Protein AF-A0A432S1W9-F1 (afdb_monomer)

pLDDT: mean 74.72, std 20.35, range [30.27, 94.31]

Radius of gyration: 16.59 Å; Cα contacts (8 Å, |Δi|>4): 12; chains: 1; bounding box: 46×21×37 Å

Structure (mmCIF, N/CA/C/O backbone):
data_AF-A0A432S1W9-F1
#
_entry.id   AF-A0A432S1W9-F1
#
loop_
_atom_site.group_PDB
_atom_site.id
_atom_site.type_symbol
_atom_site.label_atom_id
_atom_site.label_alt_id
_atom_site.label_comp_id
_atom_site.label_asym_id
_atom_site.label_entity_id
_atom_site.label_seq_id
_atom_site.pdbx_PDB_ins_code
_atom_site.Cartn_x
_atom_site.Cartn_y
_atom_site.Cartn_z
_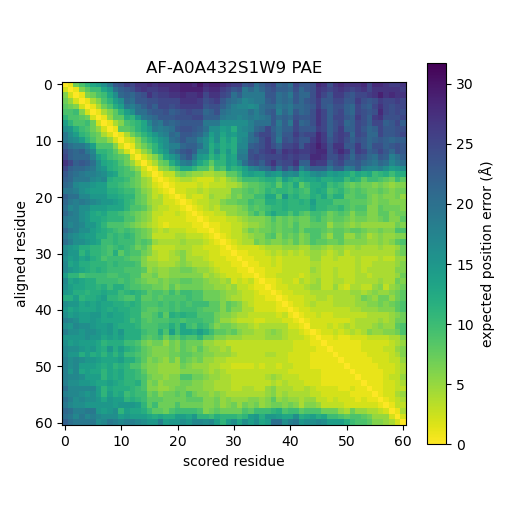atom_site.occupancy
_atom_site.B_iso_or_equiv
_atom_site.auth_seq_id
_atom_site.auth_comp_id
_atom_site.auth_asym_id
_atom_site.auth_atom_id
_atom_site.pdbx_PDB_model_num
ATOM 1 N N . MET A 1 1 ? -27.618 2.038 0.121 1.00 37.41 1 MET A N 1
ATOM 2 C CA . MET A 1 1 ? -26.463 2.904 -0.203 1.00 37.41 1 MET A CA 1
ATOM 3 C C . MET A 1 1 ? -25.401 2.076 -0.900 1.00 37.41 1 MET A C 1
ATOM 5 O O . MET A 1 1 ? -24.606 1.406 -0.252 1.00 37.41 1 MET A O 1
ATOM 9 N N . ALA A 1 2 ? -25.457 2.042 -2.228 1.00 34.59 2 ALA A N 1
ATOM 10 C CA . ALA A 1 2 ? -24.471 1.351 -3.039 1.00 34.59 2 ALA A CA 1
ATOM 11 C C . ALA A 1 2 ? -23.163 2.154 -3.011 1.00 34.59 2 ALA A C 1
ATOM 13 O O . ALA A 1 2 ? -23.078 3.236 -3.586 1.00 34.59 2 ALA A O 1
ATOM 14 N N . CYS A 1 3 ? -22.149 1.636 -2.318 1.00 30.27 3 CYS A N 1
ATOM 15 C CA . CYS A 1 3 ? -20.773 2.076 -2.507 1.00 30.27 3 CYS A CA 1
ATOM 16 C C . CYS A 1 3 ? -20.307 1.492 -3.849 1.00 30.27 3 CYS A C 1
ATOM 18 O O . CYS A 1 3 ? -19.707 0.420 -3.911 1.00 30.27 3 CYS A O 1
ATOM 20 N N . PHE A 1 4 ? -20.704 2.152 -4.939 1.00 35.25 4 PHE A N 1
ATOM 21 C CA . PHE A 1 4 ? -20.150 1.912 -6.262 1.00 35.25 4 PHE A CA 1
ATOM 22 C C . PHE A 1 4 ? -18.659 2.262 -6.204 1.00 35.25 4 PHE A C 1
ATOM 24 O O . PHE A 1 4 ? -18.290 3.433 -6.138 1.00 35.25 4 PHE A O 1
ATOM 31 N N . PHE A 1 5 ? -17.800 1.242 -6.225 1.00 37.34 5 PHE A N 1
ATOM 32 C CA . PHE A 1 5 ? -16.389 1.372 -6.593 1.00 37.34 5 PHE A CA 1
ATOM 33 C C . PHE A 1 5 ? -16.314 1.759 -8.081 1.00 37.34 5 PHE A C 1
ATOM 35 O O . PHE A 1 5 ? -16.000 0.937 -8.936 1.00 37.34 5 PHE A O 1
ATOM 42 N N . PHE A 1 6 ? -16.669 2.999 -8.417 1.00 32.47 6 PHE A N 1
ATOM 43 C CA . PHE A 1 6 ? -16.461 3.547 -9.753 1.00 32.47 6 PHE A CA 1
ATOM 44 C C . PHE A 1 6 ? -15.071 4.188 -9.790 1.00 32.47 6 PHE A C 1
ATOM 46 O O . PHE A 1 6 ? -14.910 5.382 -9.546 1.00 32.47 6 PHE A O 1
ATOM 53 N N . VAL A 1 7 ? -14.039 3.379 -10.042 1.00 42.53 7 VAL A N 1
ATOM 54 C CA . VAL A 1 7 ? -12.717 3.913 -10.385 1.00 42.53 7 VAL A CA 1
ATOM 55 C C . VAL A 1 7 ? -12.780 4.349 -11.845 1.00 42.53 7 VAL A C 1
ATOM 57 O O . VAL A 1 7 ? -12.837 3.530 -12.758 1.00 42.53 7 VAL A O 1
ATOM 60 N N . LYS A 1 8 ? -12.812 5.665 -12.054 1.00 39.03 8 LYS A N 1
ATOM 61 C CA . LYS A 1 8 ? -12.666 6.303 -13.361 1.00 39.03 8 LYS A CA 1
ATOM 62 C C . LYS A 1 8 ? -11.249 6.014 -13.873 1.00 39.03 8 LYS A C 1
ATOM 64 O O . LYS A 1 8 ? -10.286 6.586 -13.373 1.00 39.03 8 LYS A O 1
ATOM 69 N N . LEU A 1 9 ? -11.119 5.092 -14.826 1.00 47.59 9 LEU A N 1
ATOM 70 C CA . LEU A 1 9 ? -9.845 4.752 -15.461 1.00 47.59 9 LEU A CA 1
ATOM 71 C C . LEU A 1 9 ? -9.472 5.842 -16.473 1.00 47.59 9 LEU A C 1
ATOM 73 O O . LEU A 1 9 ? -9.985 5.868 -17.588 1.00 47.59 9 LEU A O 1
ATOM 77 N N . LEU A 1 10 ? -8.573 6.742 -16.078 1.00 44.00 10 LEU A N 1
ATOM 78 C CA . LEU A 1 10 ? -7.865 7.634 -16.996 1.00 44.00 10 LEU A CA 1
ATOM 79 C C . LEU A 1 10 ? -6.382 7.267 -16.968 1.00 44.00 10 LEU A C 1
ATOM 81 O O . LEU A 1 10 ? -5.596 7.844 -16.221 1.00 44.00 10 LEU A O 1
ATOM 85 N N . TYR A 1 11 ? -6.002 6.286 -17.785 1.00 49.78 11 TYR A N 1
ATOM 86 C CA . TYR A 1 11 ? -4.600 6.088 -18.132 1.00 49.78 11 TYR A CA 1
ATOM 87 C C . TYR A 1 11 ? -4.181 7.223 -19.062 1.00 49.78 11 TYR A C 1
ATOM 89 O O . TYR A 1 11 ? -4.492 7.229 -20.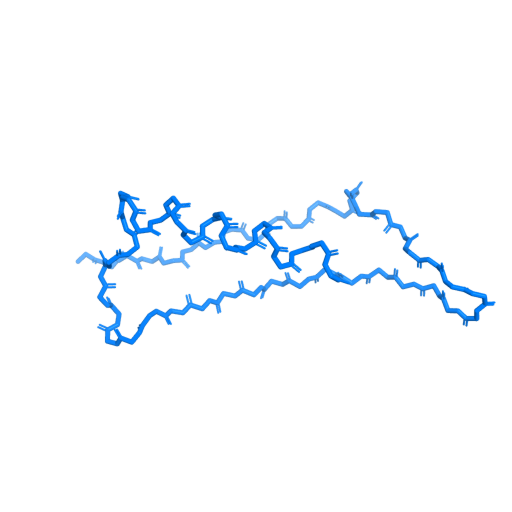250 1.00 49.78 11 TYR A O 1
ATOM 97 N N . HIS A 1 12 ? -3.501 8.220 -18.503 1.00 46.44 12 HIS A N 1
ATOM 98 C CA . HIS A 1 12 ? -2.743 9.165 -19.304 1.00 46.44 12 HIS A CA 1
ATOM 99 C C . HIS A 1 12 ? -1.470 8.442 -19.766 1.00 46.44 12 HIS A C 1
ATOM 101 O O . HIS A 1 12 ? -0.618 8.090 -18.952 1.00 46.44 12 HIS A O 1
ATOM 107 N N . ASN A 1 13 ? -1.375 8.182 -21.071 1.00 50.31 13 ASN A N 1
ATOM 108 C CA . ASN A 1 13 ? -0.360 7.352 -21.740 1.00 50.31 13 ASN A CA 1
ATOM 109 C C . ASN A 1 13 ? 1.101 7.859 -21.633 1.00 50.31 13 ASN A C 1
ATOM 111 O O . ASN A 1 13 ? 1.974 7.325 -22.306 1.00 50.31 13 ASN A O 1
ATOM 115 N N . ASN A 1 14 ? 1.392 8.861 -20.796 1.00 52.88 14 ASN A N 1
ATOM 116 C CA . ASN A 1 14 ? 2.631 9.649 -20.8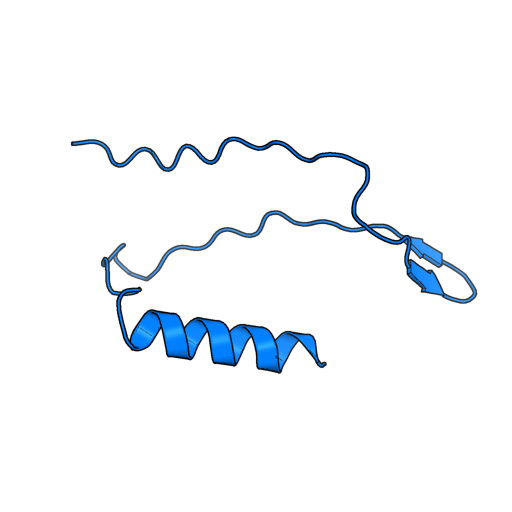53 1.00 52.88 14 ASN A CA 1
ATOM 117 C C . ASN A 1 14 ? 3.555 9.532 -19.618 1.00 52.88 14 ASN A C 1
ATOM 119 O O . ASN A 1 14 ? 4.516 10.285 -19.531 1.00 52.88 14 ASN A O 1
ATOM 123 N N . ILE A 1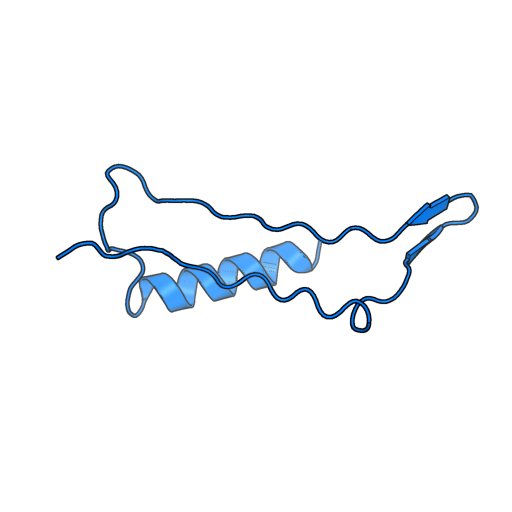 15 ? 3.282 8.651 -18.642 1.00 57.59 15 ILE A N 1
ATOM 124 C CA . ILE A 1 15 ? 3.969 8.683 -17.323 1.00 57.59 15 ILE A CA 1
ATOM 125 C C . ILE A 1 15 ? 5.029 7.583 -17.111 1.00 57.59 15 ILE A C 1
ATOM 127 O O . ILE A 1 15 ? 5.845 7.702 -16.202 1.00 57.59 15 ILE A O 1
ATOM 131 N N . VAL A 1 16 ? 5.065 6.511 -17.908 1.00 64.62 16 VAL A N 1
ATOM 132 C CA . VAL A 1 16 ? 5.878 5.325 -17.563 1.00 64.62 16 VAL A CA 1
ATOM 133 C C . VAL A 1 16 ? 7.100 5.184 -18.472 1.00 64.62 16 VAL A C 1
ATOM 135 O O . VAL A 1 16 ? 6.958 5.007 -19.678 1.00 64.62 16 VAL A O 1
ATOM 138 N N . GLU A 1 17 ? 8.296 5.219 -17.876 1.00 73.69 17 GLU A N 1
ATOM 139 C CA . GLU A 1 17 ? 9.573 4.969 -18.556 1.00 73.69 17 GLU A CA 1
ATOM 140 C C . GLU A 1 17 ? 9.640 3.542 -19.127 1.00 73.69 17 GLU A C 1
ATOM 142 O O . GLU A 1 17 ? 9.308 2.560 -18.452 1.00 73.69 17 GLU A O 1
ATOM 147 N N . ILE A 1 18 ? 10.089 3.414 -20.379 1.00 79.31 18 ILE A N 1
ATOM 148 C CA . ILE A 1 18 ? 10.268 2.115 -21.037 1.00 79.31 18 ILE A CA 1
ATOM 149 C C . ILE A 1 18 ? 11.495 1.432 -20.431 1.00 79.31 18 ILE A C 1
ATOM 151 O O . ILE A 1 18 ? 12.619 1.915 -20.574 1.00 79.31 18 ILE A O 1
ATOM 155 N N . LYS A 1 19 ? 11.291 0.275 -19.792 1.00 83.06 19 LYS A N 1
ATOM 156 C CA . LYS A 1 19 ? 12.393 -0.547 -19.287 1.00 83.06 19 LYS A CA 1
ATOM 157 C C . LYS A 1 19 ? 12.968 -1.396 -20.415 1.00 83.06 19 LYS A C 1
ATOM 159 O O . LYS A 1 19 ? 12.239 -1.935 -21.249 1.00 83.06 19 LYS A O 1
ATOM 164 N N . SER A 1 20 ? 14.290 -1.532 -20.428 1.00 88.50 20 SER A N 1
ATOM 165 C CA . SER A 1 20 ? 15.001 -2.348 -21.409 1.00 88.50 20 SER A CA 1
ATOM 166 C C . SER A 1 20 ? 16.069 -3.2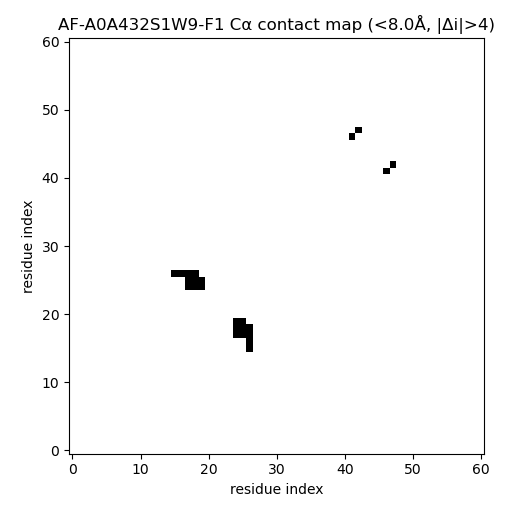20 -20.766 1.00 88.50 20 SER A C 1
ATOM 168 O O . SER A 1 20 ? 16.817 -2.765 -19.907 1.00 88.50 20 SER A O 1
ATOM 170 N N . ASN A 1 21 ? 16.180 -4.448 -21.255 1.00 89.69 21 ASN A N 1
ATOM 171 C CA . ASN A 1 21 ? 17.312 -5.348 -21.081 1.00 89.69 21 ASN A CA 1
ATOM 172 C C . ASN A 1 21 ? 18.015 -5.535 -22.445 1.00 89.69 21 ASN A C 1
ATOM 174 O O . ASN A 1 21 ? 17.508 -5.094 -23.477 1.00 89.69 21 ASN A O 1
ATOM 178 N N . LYS A 1 22 ? 19.161 -6.225 -22.478 1.00 91.00 22 LYS A N 1
ATOM 179 C CA . LYS A 1 22 ? 19.982 -6.484 -23.674 1.00 91.00 22 LYS A CA 1
ATOM 180 C C . LYS A 1 22 ? 19.193 -7.046 -24.865 1.00 91.00 22 LYS A C 1
ATOM 182 O O . LYS A 1 22 ? 19.626 -6.863 -25.998 1.00 91.00 22 LYS A O 1
ATOM 187 N N . HIS A 1 23 ? 18.080 -7.743 -24.634 1.00 88.69 23 HIS A N 1
ATOM 188 C CA . HIS A 1 23 ? 17.269 -8.376 -25.686 1.00 88.69 23 HIS A CA 1
ATOM 189 C C . HIS A 1 23 ? 15.758 -8.128 -25.585 1.00 88.69 23 HIS A C 1
ATOM 191 O O . HIS A 1 23 ? 14.997 -8.688 -26.367 1.00 88.69 23 HIS A O 1
ATOM 197 N N . SER A 1 24 ? 15.289 -7.294 -24.659 1.00 85.56 24 SER A N 1
ATOM 198 C CA . SER A 1 24 ? 13.855 -7.019 -24.537 1.00 85.56 24 SER A CA 1
ATOM 199 C C . SER A 1 24 ? 13.603 -5.601 -24.058 1.00 85.56 24 SER A C 1
ATOM 201 O O . SER A 1 24 ? 14.312 -5.081 -23.202 1.00 85.56 24 SER A O 1
ATOM 203 N N . LYS A 1 25 ? 12.578 -4.965 -24.620 1.00 87.56 25 LYS A N 1
ATOM 204 C CA . LYS A 1 25 ? 12.066 -3.668 -24.178 1.00 87.56 25 LYS A CA 1
ATOM 205 C C . LYS A 1 25 ? 10.597 -3.850 -23.862 1.00 87.56 25 LYS A C 1
ATOM 207 O O . LYS A 1 25 ? 9.878 -4.429 -24.673 1.00 87.56 25 LYS A O 1
ATOM 212 N N . TRP A 1 26 ? 10.162 -3.410 -22.692 1.00 84.69 26 TRP A N 1
ATOM 213 C CA . TRP A 1 26 ? 8.779 -3.590 -22.283 1.00 84.69 26 TRP A CA 1
ATOM 214 C C . TRP A 1 26 ? 8.290 -2.426 -21.434 1.00 84.69 26 TRP A C 1
ATOM 216 O O . TRP A 1 26 ? 9.036 -1.772 -20.705 1.00 84.69 26 TRP A O 1
ATOM 226 N N . GLN A 1 27 ? 6.989 -2.197 -21.540 1.00 81.62 27 GLN A N 1
ATOM 227 C CA . GLN A 1 27 ? 6.244 -1.266 -20.719 1.00 81.62 27 GLN A CA 1
ATOM 228 C C . GLN A 1 27 ? 5.030 -2.024 -20.207 1.00 81.62 27 GLN A C 1
ATOM 230 O O . GLN A 1 27 ? 4.206 -2.499 -20.987 1.00 81.62 27 GLN A O 1
ATOM 235 N N . THR A 1 28 ? 4.945 -2.190 -18.892 1.00 76.19 28 THR A N 1
ATOM 236 C CA . THR A 1 28 ? 3.903 -3.020 -18.296 1.00 76.19 28 THR A CA 1
ATOM 237 C C . THR A 1 28 ? 3.290 -2.296 -17.113 1.00 76.19 28 THR A C 1
ATOM 239 O O . THR A 1 28 ? 3.888 -2.197 -16.045 1.00 76.19 28 THR A O 1
ATOM 242 N N . ALA A 1 29 ? 2.088 -1.772 -17.331 1.00 78.50 29 ALA A N 1
ATOM 243 C CA . ALA A 1 29 ? 1.284 -1.117 -16.314 1.00 78.50 29 ALA A CA 1
ATOM 244 C C . ALA A 1 29 ? 0.058 -1.989 -16.025 1.00 78.50 29 ALA A C 1
ATOM 246 O O . ALA A 1 29 ? -0.742 -2.251 -16.920 1.00 78.50 29 ALA A O 1
ATOM 247 N N . TYR A 1 30 ? -0.084 -2.440 -14.778 1.00 78.38 30 TYR A N 1
ATOM 248 C CA . TYR A 1 30 ? -1.193 -3.293 -14.349 1.00 78.38 30 TYR A CA 1
ATOM 249 C C . TYR A 1 30 ? -2.137 -2.544 -13.409 1.00 78.38 30 TYR A C 1
ATOM 251 O O . TYR A 1 30 ? -1.694 -1.829 -12.510 1.00 78.38 30 TYR A O 1
ATOM 259 N N . HIS A 1 31 ? -3.442 -2.758 -13.577 1.00 82.81 31 HIS A N 1
ATOM 260 C CA . HIS A 1 31 ? -4.452 -2.347 -12.605 1.00 82.81 31 HIS A CA 1
ATOM 261 C C . HIS A 1 31 ? -4.801 -3.528 -11.701 1.00 82.81 31 HIS A C 1
ATOM 263 O O . HIS A 1 31 ? -5.608 -4.382 -12.068 1.00 82.81 31 HIS A O 1
ATOM 269 N N . ILE A 1 32 ? -4.187 -3.596 -10.523 1.00 82.62 32 ILE A N 1
ATOM 270 C CA . ILE A 1 32 ? -4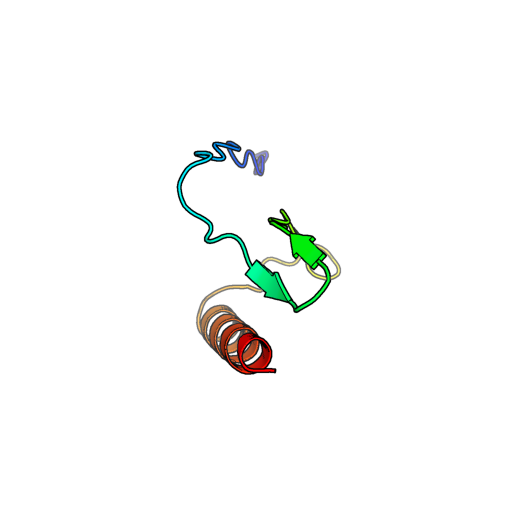.446 -4.679 -9.571 1.00 82.62 32 ILE A CA 1
ATOM 271 C C . ILE A 1 32 ? -5.337 -4.138 -8.458 1.00 82.62 32 ILE A C 1
ATOM 273 O O . ILE A 1 32 ? -4.936 -3.262 -7.696 1.00 82.62 32 ILE A O 1
ATOM 277 N N . VAL A 1 33 ? -6.546 -4.687 -8.356 1.00 87.31 33 VAL A N 1
ATOM 278 C CA . VAL A 1 33 ? -7.491 -4.401 -7.272 1.00 87.31 33 VAL A CA 1
ATOM 279 C C . VAL A 1 33 ? -7.774 -5.696 -6.533 1.00 87.31 33 VAL A C 1
ATOM 281 O O . VAL A 1 33 ? -8.061 -6.719 -7.151 1.00 87.31 33 VAL A O 1
ATOM 284 N N . TRP A 1 34 ? -7.732 -5.648 -5.206 1.00 86.81 34 TRP A N 1
ATOM 285 C CA . TRP A 1 34 ? -8.104 -6.774 -4.356 1.00 86.81 34 TRP A CA 1
ATOM 286 C C . TRP A 1 34 ? -9.053 -6.334 -3.243 1.00 86.81 34 TRP A C 1
ATOM 288 O O . TRP A 1 34 ? -9.169 -5.154 -2.910 1.00 86.81 34 TRP A O 1
ATOM 298 N N . MET A 1 35 ? -9.746 -7.309 -2.659 1.00 85.94 35 MET A N 1
ATOM 299 C CA . MET A 1 35 ? -10.665 -7.117 -1.539 1.00 85.94 35 MET A CA 1
ATOM 300 C C . MET A 1 35 ? -10.269 -8.012 -0.369 1.00 85.94 35 MET A C 1
ATOM 302 O O . MET A 1 35 ? -9.678 -9.075 -0.547 1.00 85.94 35 MET A O 1
ATOM 306 N N . LEU A 1 36 ? -10.627 -7.595 0.843 1.00 89.62 36 LEU A N 1
ATOM 307 C CA . LEU A 1 36 ? -10.411 -8.392 2.044 1.00 89.62 36 LEU A CA 1
ATOM 308 C C . LEU A 1 36 ? -11.475 -9.475 2.226 1.00 89.62 36 LEU A C 1
ATOM 310 O O . LEU A 1 36 ? -12.623 -9.339 1.788 1.00 89.62 36 LEU A O 1
ATOM 314 N N . LYS A 1 37 ? -11.101 -10.528 2.961 1.00 88.50 37 LYS A N 1
ATOM 315 C CA . LYS A 1 37 ? -12.010 -11.612 3.344 1.00 88.50 37 LYS A CA 1
ATOM 316 C C . LYS A 1 37 ? -13.260 -11.039 4.030 1.00 88.50 37 LYS A C 1
ATOM 318 O O . LYS A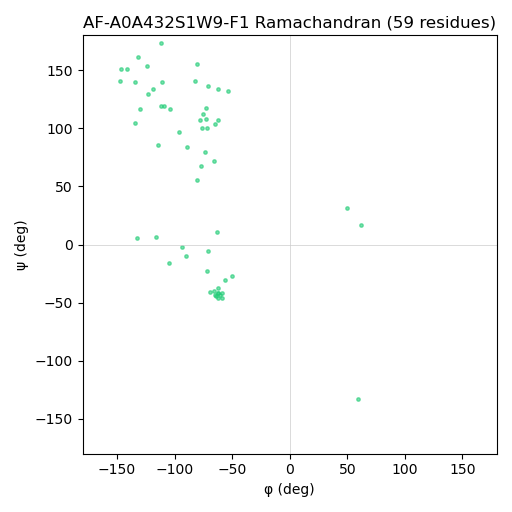 1 37 ? -13.164 -10.179 4.905 1.00 88.50 37 LYS A O 1
ATOM 323 N N . TYR A 1 38 ? -14.435 -11.502 3.603 1.00 93.75 38 TYR A N 1
ATOM 324 C CA . TYR A 1 38 ? -15.752 -11.053 4.083 1.00 93.75 38 TYR A CA 1
ATOM 325 C C . TYR A 1 38 ? -16.080 -9.567 3.847 1.00 93.75 38 TYR A C 1
ATOM 327 O O . TYR A 1 38 ? -16.990 -9.043 4.488 1.00 93.75 38 TYR A O 1
ATOM 335 N N . ARG A 1 39 ? -15.344 -8.877 2.957 1.00 85.62 39 ARG A N 1
ATOM 336 C CA . ARG A 1 39 ? -15.546 -7.455 2.608 1.00 85.62 39 ARG A CA 1
ATOM 337 C C . ARG A 1 39 ? -15.643 -6.530 3.830 1.00 85.62 39 ARG A C 1
ATOM 339 O O . ARG A 1 39 ? -16.346 -5.521 3.809 1.00 85.62 39 ARG A O 1
ATOM 346 N N . LYS A 1 40 ? -14.952 -6.878 4.918 1.00 88.44 40 LYS A N 1
ATOM 347 C CA . LYS A 1 40 ? -14.967 -6.080 6.147 1.00 88.44 40 LYS A CA 1
ATOM 348 C C . LYS A 1 40 ? -14.183 -4.778 5.925 1.00 88.44 40 LYS A C 1
ATOM 350 O O . LYS A 1 40 ? -13.081 -4.832 5.373 1.00 88.44 40 LYS A O 1
ATOM 355 N N . PRO A 1 41 ? -14.689 -3.618 6.381 1.00 86.94 41 PRO A N 1
ATOM 356 C CA . PRO A 1 41 ? -14.034 -2.325 6.190 1.00 86.94 41 PRO A CA 1
ATOM 357 C C . PRO A 1 41 ? -12.900 -2.098 7.210 1.00 86.94 41 PRO A C 1
ATOM 359 O O . PRO A 1 41 ? -12.917 -1.117 7.949 1.00 86.94 41 PRO A O 1
ATOM 362 N N . VAL A 1 42 ? -11.929 -3.017 7.276 1.00 89.94 42 VAL A N 1
ATOM 363 C CA . VAL A 1 42 ? -10.819 -2.986 8.256 1.00 89.94 42 VAL A CA 1
ATOM 364 C C . VAL A 1 42 ? -9.585 -2.222 7.767 1.00 89.94 42 VAL A C 1
ATOM 366 O O . VAL A 1 42 ? -8.690 -1.943 8.557 1.00 89.94 42 VAL A O 1
ATOM 369 N N . LEU A 1 43 ? -9.529 -1.852 6.483 1.00 86.56 43 LEU A N 1
ATOM 370 C CA . LEU A 1 43 ? -8.464 -1.008 5.921 1.00 86.56 43 LEU A CA 1
ATOM 371 C C . LEU A 1 43 ? -8.691 0.459 6.298 1.00 86.56 43 LEU A C 1
ATOM 373 O O . LEU A 1 43 ? -9.049 1.268 5.449 1.00 86.56 43 LEU A O 1
ATOM 377 N N . LYS A 1 44 ? -8.569 0.782 7.586 1.00 90.50 44 LYS A N 1
ATOM 378 C CA . LYS A 1 44 ? -8.707 2.147 8.105 1.00 90.50 44 LYS A CA 1
ATOM 379 C C . LYS A 1 44 ? -7.696 2.404 9.220 1.00 90.50 44 LYS A C 1
ATOM 381 O O . LYS A 1 44 ? -7.315 1.486 9.951 1.00 90.50 44 LYS A O 1
ATOM 386 N N . GLY A 1 45 ? -7.284 3.663 9.365 1.00 93.06 45 GLY A N 1
ATOM 387 C CA . GLY A 1 45 ? -6.382 4.115 10.428 1.00 93.06 45 GLY A CA 1
ATOM 388 C C . GLY A 1 45 ? -5.027 3.401 10.397 1.00 93.06 45 GLY A C 1
ATOM 389 O O . GLY A 1 45 ? -4.428 3.225 9.338 1.00 93.06 45 GLY A O 1
ATOM 390 N N . LYS A 1 46 ? -4.564 2.925 11.560 1.00 92.75 46 LYS A N 1
ATOM 391 C CA . LYS A 1 46 ? -3.231 2.311 11.733 1.00 92.75 46 LYS A CA 1
ATOM 392 C C . LYS A 1 46 ? -2.966 1.113 10.809 1.00 92.75 46 LYS A C 1
ATOM 394 O O . LYS A 1 46 ? -1.822 0.865 10.431 1.00 92.75 46 LYS A O 1
ATOM 399 N N . ILE A 1 47 ? -4.009 0.360 10.445 1.00 91.69 47 ILE A N 1
ATOM 400 C CA . ILE A 1 47 ? -3.887 -0.818 9.571 1.00 91.69 47 ILE A CA 1
ATOM 401 C C . ILE A 1 47 ? -3.528 -0.391 8.144 1.00 91.69 47 ILE A C 1
ATOM 403 O O . ILE A 1 47 ? -2.674 -1.011 7.510 1.00 91.69 47 ILE A O 1
ATOM 407 N N . GLU A 1 48 ? -4.135 0.690 7.656 1.00 92.38 48 GLU A N 1
ATOM 408 C CA . GLU A 1 48 ? -3.854 1.240 6.330 1.00 92.38 48 GLU A CA 1
ATOM 409 C C . GLU A 1 48 ? -2.407 1.741 6.232 1.00 92.38 48 GLU A C 1
ATOM 411 O O . GLU A 1 48 ? -1.697 1.428 5.276 1.00 92.38 48 GLU A O 1
ATOM 416 N N . GLU A 1 49 ? -1.936 2.455 7.257 1.00 94.00 49 GLU A N 1
ATOM 417 C CA . GLU A 1 49 ? -0.556 2.943 7.326 1.00 94.00 49 GLU A CA 1
ATOM 418 C C . GLU A 1 49 ? 0.460 1.797 7.313 1.00 94.00 49 GLU A C 1
ATOM 420 O O . GLU A 1 49 ? 1.467 1.852 6.602 1.00 94.00 49 GLU A O 1
ATOM 425 N N . ARG A 1 50 ? 0.199 0.727 8.078 1.00 94.31 50 ARG A N 1
ATOM 426 C CA . ARG A 1 50 ? 1.077 -0.449 8.104 1.00 94.31 50 ARG A CA 1
ATOM 427 C C . ARG A 1 50 ? 1.089 -1.170 6.759 1.00 94.31 50 ARG A C 1
ATOM 429 O O . ARG A 1 50 ? 2.163 -1.585 6.326 1.00 94.31 50 ARG A O 1
ATOM 436 N N . LEU A 1 51 ? -0.063 -1.291 6.099 1.00 92.62 51 LEU A N 1
ATOM 437 C CA . LEU A 1 51 ? -0.173 -1.921 4.784 1.00 92.62 51 LEU A CA 1
ATOM 438 C C . LEU A 1 51 ? 0.633 -1.157 3.726 1.00 92.62 51 LEU A C 1
ATOM 440 O O . LEU A 1 51 ? 1.413 -1.772 3.005 1.00 92.62 51 LEU A O 1
ATOM 444 N N . LYS A 1 52 ? 0.513 0.175 3.688 1.00 90.62 52 LYS A N 1
ATOM 445 C CA . LYS A 1 52 ? 1.295 1.031 2.780 1.00 90.62 52 LYS A CA 1
ATOM 446 C C . LYS A 1 52 ? 2.803 0.865 2.994 1.00 90.62 52 LYS A C 1
ATOM 448 O O . LYS A 1 52 ? 3.552 0.737 2.030 1.00 90.62 52 LYS A O 1
ATOM 453 N N . LYS A 1 53 ? 3.252 0.785 4.254 1.00 93.94 53 LYS A N 1
ATOM 454 C CA . LYS A 1 53 ? 4.667 0.526 4.587 1.00 93.94 53 LYS A CA 1
ATOM 455 C C . LYS A 1 53 ? 5.148 -0.839 4.086 1.00 93.94 53 LYS A C 1
ATOM 457 O O . LYS A 1 53 ? 6.255 -0.936 3.572 1.00 93.94 53 LYS A O 1
ATOM 462 N N . LEU A 1 54 ? 4.329 -1.885 4.228 1.00 92.19 54 LEU A N 1
ATOM 463 C CA . LEU A 1 54 ? 4.664 -3.220 3.719 1.00 92.19 54 LEU A CA 1
ATOM 464 C C . LEU A 1 54 ? 4.756 -3.226 2.190 1.00 92.19 54 LEU A C 1
ATOM 466 O O . LEU A 1 54 ? 5.709 -3.770 1.649 1.00 92.19 54 LEU A O 1
ATOM 470 N N . GLN A 1 55 ? 3.814 -2.582 1.498 1.00 88.06 55 GLN A N 1
ATOM 471 C CA . GLN A 1 55 ? 3.835 -2.470 0.035 1.00 88.06 55 GLN A CA 1
ATOM 472 C C . GLN A 1 55 ? 5.107 -1.786 -0.474 1.00 88.06 55 GLN A C 1
ATOM 474 O O . GLN A 1 55 ? 5.744 -2.302 -1.388 1.00 88.06 55 GLN A O 1
ATOM 479 N N . ALA A 1 56 ? 5.503 -0.672 0.148 1.00 87.94 56 ALA A N 1
ATOM 480 C CA . ALA A 1 56 ? 6.720 0.048 -0.222 1.00 87.94 56 ALA A CA 1
ATOM 481 C C . ALA A 1 56 ? 7.991 -0.797 -0.013 1.00 87.94 56 ALA A C 1
ATOM 483 O O . ALA A 1 56 ? 8.896 -0.754 -0.838 1.00 87.94 56 ALA A O 1
ATOM 484 N N . MET A 1 57 ? 8.042 -1.600 1.056 1.00 90.38 57 MET A N 1
ATOM 485 C CA . MET A 1 57 ? 9.164 -2.506 1.328 1.00 90.38 57 MET A CA 1
ATOM 486 C C . MET A 1 57 ? 9.333 -3.568 0.227 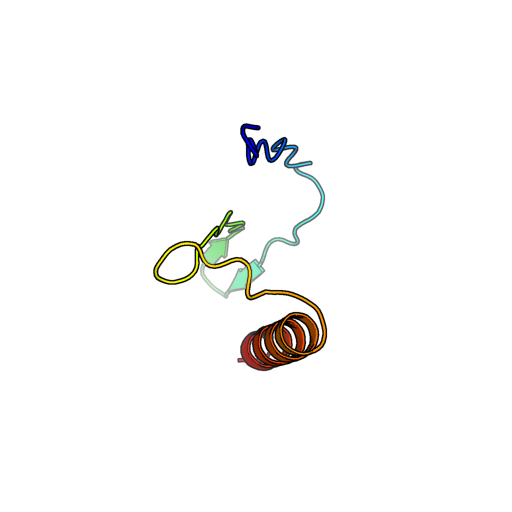1.00 90.38 57 MET A C 1
ATOM 488 O O . MET A 1 57 ? 10.453 -3.830 -0.195 1.00 90.38 57 MET A O 1
ATOM 492 N N . TYR A 1 58 ? 8.241 -4.158 -0.271 1.00 86.88 58 TYR A N 1
ATOM 493 C CA . TYR A 1 58 ? 8.314 -5.177 -1.329 1.00 86.88 58 TYR A CA 1
ATOM 494 C C . TYR A 1 58 ? 8.688 -4.622 -2.707 1.00 86.88 58 TYR A C 1
ATOM 496 O O . TYR A 1 58 ? 9.197 -5.371 -3.530 1.00 86.88 58 TYR A O 1
ATOM 504 N N . GLN A 1 59 ? 8.466 -3.332 -2.976 1.00 73.12 59 GLN A N 1
ATOM 505 C CA . GLN A 1 59 ? 8.828 -2.719 -4.263 1.00 73.12 59 GLN A CA 1
ATOM 506 C C . GLN A 1 59 ? 10.344 -2.558 -4.472 1.00 73.12 59 GLN A C 1
ATOM 508 O O . GLN A 1 59 ? 10.758 -2.135 -5.549 1.00 73.12 59 GLN A O 1
ATOM 513 N N . GLN A 1 60 ? 11.162 -2.862 -3.459 1.00 59.91 6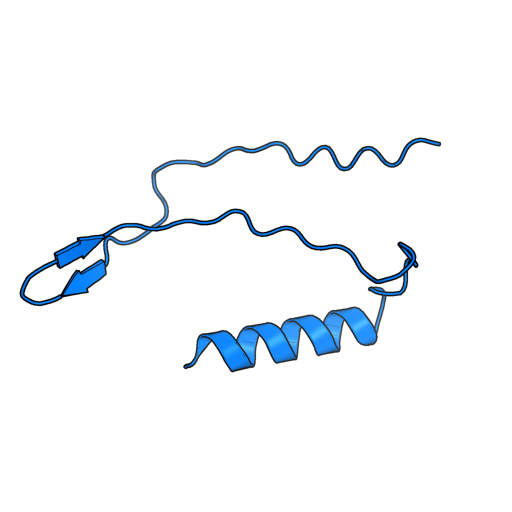0 GLN A N 1
ATOM 514 C CA . GLN A 1 60 ? 12.624 -2.762 -3.516 1.00 59.91 60 GLN A CA 1
ATOM 515 C C . GLN A 1 60 ? 13.327 -4.074 -3.911 1.00 59.91 60 GLN A C 1
ATOM 517 O O . GLN A 1 60 ? 14.553 -4.080 -4.015 1.00 59.91 60 GLN A O 1
ATOM 522 N N . ILE A 1 61 ? 12.573 -5.160 -4.113 1.00 50.22 61 ILE A N 1
ATOM 523 C CA . ILE A 1 61 ? 13.061 -6.470 -4.581 1.00 50.22 61 ILE A CA 1
ATOM 524 C C . ILE A 1 61 ? 12.786 -6.586 -6.080 1.00 50.22 61 ILE A C 1
ATOM 526 O O . ILE A 1 61 ? 13.709 -7.001 -6.813 1.00 50.22 61 ILE A O 1
#

Mean predicted aligned error: 10.35 Å

Secondary structure (DSSP, 8-state):
------------TTS-PPEEETTEEE----------GGG----STHHHHHHHHHHHHHTT-

Foldseek 3Di:
DDPPPPDPDDPPVPPFDWDDDPPDIDDDDDDDDDADDPNDPPCDDPNVVVVVVVVVVVVVD

Sequence (61 aa):
MACFFFVKLLYHNNIVEIKSNKHSKWQTAYHIVWMLKYRKPVLKGKIEERLKKLQAMYQQI

Solvent-accessible surface area (backbone atoms only — not comparable to full-atom values): 4480 Å² total; per-residue (Å²): 136,84,84,72,86,75,76,82,84,77,83,70,94,81,79,78,79,74,47,72,58,102,88,49,74,52,77,87,86,83,90,86,84,86,80,58,82,90,70,58,91,64,80,48,70,73,54,38,56,52,50,54,52,52,53,59,59,61,74,76,114